Protein AF-A0A6L5XKX6-F1 (afdb_monomer)

Structure (mmCIF, N/CA/C/O backbone):
data_AF-A0A6L5XKX6-F1
#
_entry.id   AF-A0A6L5XKX6-F1
#
loop_
_atom_site.group_PDB
_atom_site.id
_atom_site.type_symbol
_atom_site.label_atom_id
_atom_site.label_alt_id
_atom_site.label_comp_id
_atom_site.label_asym_id
_atom_site.label_entity_id
_atom_site.label_seq_id
_atom_site.pdbx_PDB_ins_code
_atom_site.Cartn_x
_atom_site.Cartn_y
_atom_site.Cartn_z
_atom_site.occupancy
_atom_site.B_iso_or_equiv
_atom_site.auth_seq_id
_atom_site.auth_comp_id
_atom_site.auth_asym_id
_atom_site.auth_atom_id
_atom_site.pdbx_PDB_model_num
ATOM 1 N N . MET A 1 1 ? -8.562 -0.513 -12.769 1.00 71.38 1 MET A N 1
ATOM 2 C CA . MET A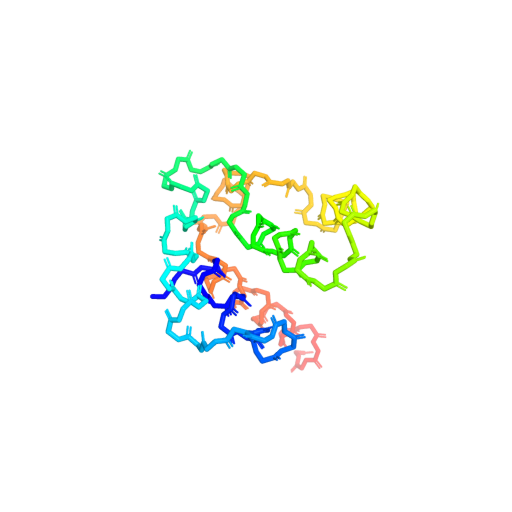 1 1 ? -8.354 -0.599 -11.309 1.00 71.38 1 MET A CA 1
ATOM 3 C C . MET A 1 1 ? -6.874 -0.806 -11.017 1.00 71.38 1 MET A C 1
ATOM 5 O O . MET A 1 1 ? -6.331 -1.839 -11.407 1.00 71.38 1 MET A O 1
ATOM 9 N N . SER A 1 2 ? -6.219 0.195 -10.423 1.00 88.00 2 SER A N 1
ATOM 10 C CA . SER A 1 2 ? -4.817 0.142 -9.972 1.00 88.00 2 SER A CA 1
ATOM 11 C C . SER A 1 2 ? -4.673 -0.568 -8.615 1.00 88.00 2 SER A C 1
ATOM 13 O O . SER A 1 2 ? -5.673 -0.915 -7.992 1.00 88.00 2 SER A O 1
ATOM 15 N N . CYS A 1 3 ? -3.439 -0.791 -8.147 1.00 88.12 3 CYS A N 1
ATOM 16 C CA . CYS A 1 3 ? -3.177 -1.333 -6.806 1.00 88.12 3 CYS A CA 1
ATOM 17 C C . CYS A 1 3 ? -3.689 -0.418 -5.687 1.00 88.12 3 CYS A C 1
ATOM 19 O O . CYS A 1 3 ? -4.322 -0.895 -4.753 1.00 88.12 3 CYS A O 1
ATOM 21 N N . ALA A 1 4 ? -3.484 0.890 -5.839 1.00 91.75 4 ALA A N 1
ATOM 22 C CA . ALA A 1 4 ? -4.025 1.907 -4.952 1.00 91.75 4 ALA A CA 1
ATOM 23 C C . ALA A 1 4 ? -5.558 1.851 -4.910 1.00 91.75 4 ALA A C 1
ATOM 25 O O . ALA A 1 4 ? -6.142 1.809 -3.835 1.00 91.75 4 ALA A O 1
ATOM 26 N N . GLN A 1 5 ? -6.209 1.787 -6.079 1.00 93.38 5 GLN A N 1
ATOM 27 C CA . GLN A 1 5 ? -7.668 1.698 -6.156 1.00 93.38 5 GLN A CA 1
ATOM 28 C C . GLN A 1 5 ? -8.199 0.413 -5.534 1.00 93.38 5 GLN A C 1
ATOM 30 O O . GLN A 1 5 ? -9.162 0.489 -4.791 1.00 93.38 5 GLN A O 1
ATOM 35 N N . ALA A 1 6 ? -7.564 -0.732 -5.802 1.00 91.44 6 ALA A N 1
ATOM 36 C CA . ALA A 1 6 ? -7.967 -2.002 -5.208 1.00 91.44 6 ALA A CA 1
ATOM 37 C C . ALA A 1 6 ? -7.904 -1.945 -3.675 1.00 91.44 6 ALA A C 1
ATOM 39 O O . ALA A 1 6 ? -8.866 -2.317 -3.019 1.00 91.44 6 ALA A O 1
ATOM 40 N N . LEU A 1 7 ? -6.807 -1.428 -3.110 1.00 90.69 7 LEU A N 1
ATOM 41 C CA . LEU A 1 7 ? -6.662 -1.301 -1.660 1.00 90.69 7 LEU A CA 1
ATOM 42 C C . LEU A 1 7 ? -7.678 -0.307 -1.074 1.00 90.69 7 LEU A C 1
ATOM 44 O O . LEU A 1 7 ? -8.311 -0.611 -0.071 1.00 90.69 7 LEU A O 1
ATOM 48 N N . ALA A 1 8 ? -7.890 0.838 -1.730 1.00 93.62 8 ALA A N 1
ATOM 49 C CA . ALA A 1 8 ? -8.867 1.834 -1.294 1.00 93.62 8 ALA A CA 1
ATOM 50 C C . ALA A 1 8 ? -10.292 1.271 -1.257 1.00 93.62 8 ALA A C 1
ATOM 52 O O . ALA A 1 8 ? -11.001 1.477 -0.280 1.00 93.62 8 ALA A O 1
ATOM 53 N N . THR A 1 9 ? -10.709 0.553 -2.305 1.00 94.56 9 THR A N 1
ATOM 54 C CA . THR A 1 9 ? -12.055 -0.030 -2.380 1.00 94.56 9 THR A CA 1
ATOM 55 C C . THR A 1 9 ? -12.254 -1.152 -1.371 1.00 94.56 9 THR A C 1
ATOM 57 O O . THR A 1 9 ? -13.327 -1.239 -0.791 1.00 94.56 9 THR A O 1
ATOM 60 N N . THR A 1 10 ? -11.225 -1.973 -1.121 1.00 93.38 10 THR A N 1
ATOM 61 C CA . THR A 1 10 ? -11.300 -3.092 -0.164 1.00 93.38 10 THR A CA 1
ATOM 62 C C . THR A 1 10 ? -11.576 -2.636 1.268 1.00 93.38 10 THR A C 1
ATOM 64 O O . THR A 1 10 ? -12.191 -3.380 2.019 1.00 93.38 10 THR A O 1
ATOM 67 N N . TYR A 1 11 ? -11.120 -1.442 1.649 1.00 92.44 11 TYR A N 1
ATOM 68 C CA . TYR A 1 11 ? -11.227 -0.928 3.019 1.00 92.44 11 TYR A CA 1
ATOM 69 C C . TYR A 1 11 ? -12.115 0.318 3.130 1.00 92.44 11 TYR A C 1
ATOM 71 O O . TYR A 1 11 ? -12.069 1.016 4.143 1.00 92.44 11 TYR A O 1
ATOM 79 N N . ALA A 1 12 ? -12.880 0.642 2.084 1.00 93.88 12 ALA A N 1
ATOM 80 C CA . ALA A 1 12 ? -13.668 1.870 2.015 1.00 93.88 12 ALA A CA 1
ATOM 81 C C . ALA A 1 12 ? -14.716 1.946 3.138 1.00 93.88 12 ALA A C 1
ATOM 83 O O . ALA A 1 12 ? -14.854 2.978 3.794 1.00 93.88 12 ALA A O 1
ATOM 84 N N . ASP A 1 13 ? -15.400 0.835 3.395 1.00 93.44 13 ASP A N 1
ATOM 85 C CA . ASP A 1 13 ? -16.416 0.677 4.434 1.00 93.44 13 ASP A CA 1
ATOM 86 C C . ASP A 1 13 ? -15.854 0.889 5.847 1.00 93.44 13 ASP A C 1
ATOM 88 O O . ASP A 1 13 ? -16.477 1.579 6.656 1.00 93.44 13 ASP A O 1
ATOM 92 N N . LEU A 1 14 ? -14.643 0.391 6.121 1.00 91.25 14 LEU A N 1
ATOM 93 C CA . LEU A 1 14 ? -13.991 0.521 7.430 1.00 91.25 14 LEU A CA 1
ATOM 94 C C . LEU A 1 14 ? -13.659 1.968 7.814 1.00 91.25 14 LEU A C 1
ATOM 96 O O . LEU A 1 14 ? -13.487 2.262 8.995 1.00 91.25 14 LEU A O 1
ATOM 100 N N . VAL A 1 15 ? -13.550 2.864 6.831 1.00 93.75 15 VAL A N 1
ATOM 101 C CA . VAL A 1 15 ? -13.214 4.282 7.040 1.00 93.75 15 VAL A CA 1
ATOM 102 C C . VAL A 1 15 ? -14.347 5.233 6.641 1.00 93.75 15 VAL A C 1
ATOM 104 O O . VAL A 1 15 ? -14.129 6.435 6.500 1.00 93.75 15 VAL A O 1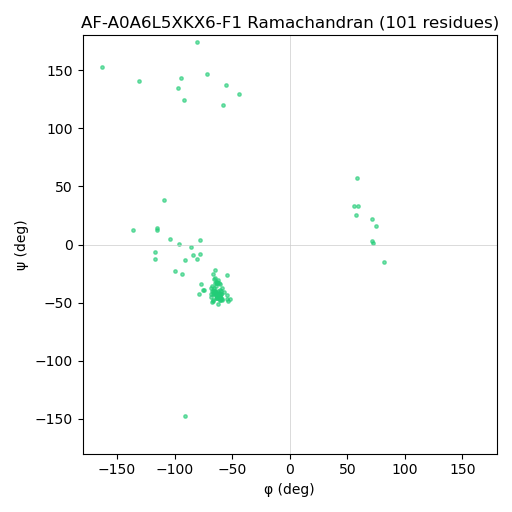
ATOM 107 N N . GLY A 1 16 ? -15.561 4.711 6.435 1.00 94.56 16 GLY A N 1
ATOM 108 C CA . GLY A 1 16 ? -16.742 5.521 6.122 1.00 94.56 16 GLY A CA 1
ATOM 109 C C . GLY A 1 16 ? -16.750 6.135 4.716 1.00 94.56 16 GLY A C 1
ATOM 110 O O . GLY A 1 16 ? -17.448 7.122 4.478 1.00 94.56 16 GLY A O 1
ATOM 111 N N . LEU A 1 17 ? -15.991 5.575 3.772 1.00 95.50 17 LEU A N 1
ATOM 112 C CA . LEU A 1 17 ? -16.008 5.977 2.367 1.00 95.50 17 LEU A CA 1
ATOM 113 C C . LEU A 1 17 ? -16.961 5.095 1.558 1.00 95.50 17 LEU A C 1
ATOM 115 O O . LEU A 1 17 ? -17.015 3.878 1.720 1.00 95.50 17 LEU A O 1
ATOM 119 N N . ARG A 1 18 ? -17.661 5.695 0.590 1.00 97.50 18 ARG A N 1
ATOM 120 C CA . ARG A 1 18 ? -18.301 4.914 -0.479 1.00 97.50 18 ARG A CA 1
ATOM 121 C C . ARG A 1 18 ? -17.228 4.366 -1.416 1.00 97.50 18 ARG A C 1
ATOM 123 O O . ARG A 1 18 ? -16.252 5.060 -1.703 1.00 97.50 18 ARG A O 1
ATOM 130 N N . GLU A 1 19 ? -17.455 3.182 -1.975 1.00 94.62 19 GLU A N 1
ATOM 131 C CA . GLU A 1 19 ? -16.510 2.527 -2.891 1.00 94.62 19 GLU A CA 1
ATOM 132 C C . GLU A 1 19 ? -16.069 3.447 -4.045 1.00 94.62 19 GLU A C 1
ATOM 134 O O . GLU A 1 19 ? -14.875 3.617 -4.287 1.00 94.62 19 GLU A O 1
ATOM 139 N N . GLU A 1 20 ? -17.013 4.125 -4.707 1.00 96.62 20 GLU A N 1
ATOM 140 C CA . GLU A 1 20 ? -16.697 5.048 -5.807 1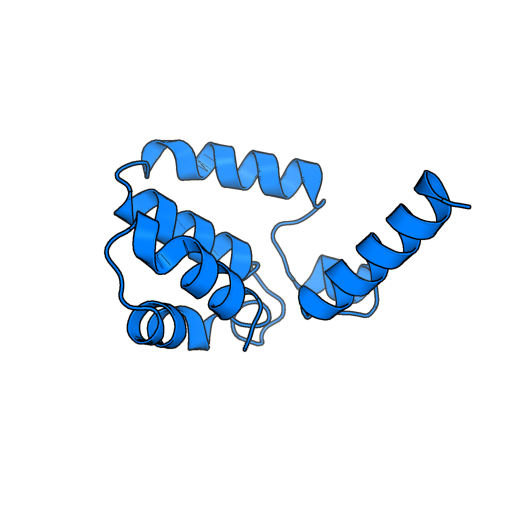.00 96.62 20 GLU A CA 1
ATOM 141 C C . GLU A 1 20 ? -15.869 6.261 -5.351 1.00 96.62 20 GLU A C 1
ATOM 143 O O . GLU A 1 20 ? -14.998 6.726 -6.087 1.00 96.62 20 GLU A O 1
ATOM 148 N N . GLN A 1 21 ? -16.058 6.741 -4.115 1.00 97.56 21 GLN A N 1
ATOM 149 C CA . GLN A 1 21 ? -15.211 7.801 -3.556 1.00 97.56 21 GLN A CA 1
ATOM 150 C C . GLN A 1 21 ? -13.790 7.294 -3.310 1.00 97.56 21 GLN A C 1
ATOM 152 O O . GLN A 1 21 ? -12.833 7.959 -3.703 1.00 97.56 21 GLN A O 1
ATOM 157 N N . ALA A 1 22 ? -13.645 6.107 -2.717 1.00 95.81 22 ALA A N 1
ATOM 158 C CA . ALA A 1 22 ? -12.344 5.494 -2.465 1.00 95.81 22 ALA A CA 1
ATOM 159 C C . ALA A 1 22 ? -11.579 5.235 -3.777 1.00 95.81 22 ALA A C 1
ATOM 161 O O . ALA A 1 22 ? -10.393 5.548 -3.909 1.00 95.81 22 ALA A O 1
ATOM 162 N N . LYS A 1 23 ? -12.283 4.741 -4.797 1.00 95.06 23 LYS A N 1
ATOM 163 C CA . LYS A 1 23 ? -11.744 4.484 -6.135 1.00 95.06 23 LYS A CA 1
ATOM 164 C C . LYS A 1 23 ? -11.327 5.757 -6.869 1.00 95.06 23 LYS A C 1
ATOM 166 O O . LYS A 1 23 ? -10.293 5.747 -7.546 1.00 95.06 23 LYS A O 1
ATOM 171 N N . ALA A 1 24 ? -12.108 6.833 -6.757 1.00 97.06 24 ALA A N 1
ATOM 172 C CA . ALA A 1 24 ? -11.768 8.134 -7.327 1.00 97.06 24 ALA A CA 1
ATOM 173 C C . ALA A 1 24 ? -10.539 8.735 -6.632 1.00 97.06 24 ALA A C 1
ATOM 175 O O . ALA A 1 24 ? -9.581 9.115 -7.310 1.00 97.06 24 ALA A O 1
ATOM 176 N N . LEU A 1 25 ? -10.522 8.723 -5.296 1.00 96.06 25 LEU A N 1
ATOM 177 C CA . LEU A 1 25 ? -9.419 9.220 -4.469 1.00 96.06 25 LEU A CA 1
ATOM 178 C C . LEU A 1 25 ? -8.094 8.521 -4.798 1.00 96.06 25 LEU A C 1
ATOM 180 O O . LEU A 1 25 ? -7.056 9.165 -4.917 1.00 96.06 25 LEU A O 1
ATOM 184 N N . ALA A 1 26 ? -8.129 7.210 -5.027 1.00 95.62 26 ALA A N 1
ATOM 185 C CA . ALA A 1 26 ? -6.932 6.420 -5.290 1.00 95.62 26 ALA A CA 1
ATOM 186 C C . ALA A 1 26 ? -6.481 6.384 -6.768 1.00 95.62 26 ALA A C 1
ATOM 188 O O . ALA A 1 26 ? -5.468 5.755 -7.098 1.00 95.62 26 ALA A O 1
ATOM 189 N N . SER A 1 27 ? -7.226 7.016 -7.681 1.00 94.94 27 SER A N 1
ATOM 190 C CA . SER A 1 27 ? -7.027 6.886 -9.134 1.00 94.94 27 SER A CA 1
ATOM 191 C C . SER A 1 27 ? -5.645 7.349 -9.617 1.00 94.94 27 SER A C 1
ATOM 193 O O . SER A 1 27 ? -5.073 6.726 -10.513 1.00 94.94 27 SER A O 1
ATOM 195 N N . GLY A 1 28 ? -5.072 8.368 -8.973 1.00 93.94 28 GLY A N 1
ATOM 196 C CA . GLY A 1 28 ? -3.778 8.955 -9.332 1.00 93.94 28 GLY A CA 1
ATOM 197 C C . GLY A 1 28 ? -2.546 8.196 -8.836 1.00 93.94 28 GLY A C 1
ATOM 198 O O . GLY A 1 28 ? -1.446 8.475 -9.297 1.00 93.94 28 GLY A O 1
ATOM 199 N N . PHE A 1 29 ? -2.686 7.223 -7.930 1.00 93.69 29 PHE A N 1
ATOM 200 C CA . PHE A 1 29 ? -1.529 6.615 -7.250 1.00 93.69 29 PHE A CA 1
ATOM 201 C C . PHE A 1 29 ? -1.036 5.310 -7.885 1.00 93.69 29 PHE A C 1
ATOM 203 O O . PHE A 1 29 ? -0.066 4.711 -7.421 1.00 93.69 29 PHE A O 1
ATOM 210 N N . GLY A 1 30 ? -1.660 4.851 -8.972 1.00 89.12 30 GLY A N 1
ATOM 211 C CA . GLY A 1 30 ? -1.203 3.654 -9.680 1.00 89.12 30 GLY A CA 1
ATOM 212 C C . GLY A 1 30 ? 0.266 3.757 -10.111 1.00 89.12 30 GLY A C 1
ATOM 213 O O . GLY A 1 30 ? 0.693 4.796 -10.604 1.00 89.12 30 GLY A O 1
ATOM 214 N N . LEU A 1 31 ? 1.036 2.674 -9.940 1.00 88.75 31 LEU A N 1
ATOM 215 C CA . LEU A 1 31 ? 2.454 2.601 -10.329 1.00 88.75 31 LEU A CA 1
ATOM 216 C C . LEU A 1 31 ? 3.333 3.713 -9.708 1.00 88.75 31 LEU A C 1
ATOM 218 O O . LEU A 1 31 ? 4.261 4.212 -10.343 1.00 88.75 31 LEU A O 1
ATOM 222 N N . GLY A 1 32 ? 3.005 4.149 -8.490 1.00 89.75 32 GLY A N 1
ATOM 223 C CA . GLY A 1 32 ? 3.662 5.298 -7.867 1.00 89.75 32 GLY A CA 1
ATOM 224 C C . GLY A 1 32 ? 3.502 6.547 -8.722 1.00 89.75 32 GLY A C 1
ATOM 225 O O . GLY A 1 32 ? 4.478 7.116 -9.211 1.00 89.75 32 GLY A O 1
ATOM 226 N N . MET A 1 33 ? 2.238 6.895 -8.984 1.00 93.19 33 MET A N 1
ATOM 227 C CA . MET A 1 33 ? 1.826 8.016 -9.838 1.00 93.19 33 MET A CA 1
ATOM 228 C C . MET A 1 33 ? 2.345 7.915 -11.283 1.00 93.19 33 MET A C 1
ATOM 230 O O . MET A 1 33 ? 2.668 8.911 -11.925 1.00 93.19 33 MET A O 1
ATOM 234 N N . GLY A 1 34 ? 2.475 6.689 -11.801 1.00 89.38 34 GLY A N 1
ATOM 235 C CA . GLY A 1 34 ? 3.014 6.405 -13.134 1.00 89.38 34 GLY A CA 1
ATOM 236 C C . GLY A 1 34 ? 4.524 6.625 -13.273 1.00 89.38 34 GLY A C 1
ATOM 237 O O . GLY A 1 34 ? 5.061 6.467 -14.367 1.00 89.38 34 GLY A O 1
ATOM 238 N N . ARG A 1 35 ? 5.223 6.977 -12.187 1.00 91.12 35 ARG A N 1
ATOM 239 C CA . ARG A 1 35 ? 6.660 7.299 -12.192 1.00 91.12 35 ARG A CA 1
ATOM 240 C C . ARG A 1 35 ? 7.538 6.190 -11.629 1.00 91.12 35 ARG A C 1
ATOM 242 O O . ARG A 1 35 ? 8.743 6.379 -11.525 1.00 91.12 35 ARG A O 1
ATOM 249 N N . LYS A 1 36 ? 6.949 5.038 -11.285 1.00 89.12 36 LYS A N 1
ATOM 250 C CA . LYS A 1 36 ? 7.630 3.923 -10.610 1.00 89.12 36 LYS A CA 1
ATOM 251 C C . LYS A 1 36 ? 8.272 4.339 -9.275 1.00 89.12 36 LYS A C 1
ATOM 253 O O . LYS A 1 36 ? 9.210 3.697 -8.822 1.00 89.12 36 LYS A O 1
ATOM 258 N N . GLN A 1 37 ? 7.758 5.389 -8.642 1.00 92.38 37 GLN A N 1
ATOM 259 C CA . GLN A 1 37 ? 8.218 5.833 -7.327 1.00 92.38 37 GLN A CA 1
ATOM 260 C C . GLN A 1 37 ? 7.394 5.170 -6.219 1.00 92.38 37 GLN A C 1
ATOM 262 O O . GLN A 1 37 ? 6.959 4.030 -6.386 1.00 92.38 37 GLN A O 1
ATOM 267 N N . THR A 1 38 ? 7.180 5.859 -5.101 1.00 94.69 38 THR A N 1
ATOM 268 C CA . THR A 1 38 ? 6.508 5.353 -3.904 1.00 94.69 38 THR A CA 1
ATOM 269 C C . THR A 1 38 ? 5.240 4.566 -4.225 1.00 94.69 38 THR A C 1
ATOM 271 O O . THR A 1 38 ? 4.373 5.020 -4.969 1.00 94.69 38 THR A O 1
ATOM 274 N N . CYS A 1 39 ? 5.138 3.369 -3.654 1.00 92.88 39 CYS A N 1
ATOM 275 C CA . CYS A 1 39 ? 4.069 2.418 -3.902 1.00 92.88 39 CYS A CA 1
ATOM 276 C C . CYS A 1 39 ? 2.693 3.018 -3.592 1.00 92.88 39 CYS A C 1
ATOM 278 O O . CYS A 1 39 ? 2.388 3.351 -2.451 1.00 92.88 39 CYS A O 1
ATOM 280 N N . GLY A 1 40 ? 1.816 3.071 -4.597 1.00 92.81 40 GLY A N 1
ATOM 281 C CA . GLY A 1 40 ? 0.474 3.629 -4.422 1.00 92.81 40 GLY A CA 1
ATOM 282 C C . GLY A 1 40 ? -0.422 2.853 -3.458 1.00 92.81 40 GLY A C 1
ATOM 283 O O . GLY A 1 40 ? -1.292 3.447 -2.830 1.00 92.81 40 GLY A O 1
ATOM 284 N N . ALA A 1 41 ? -0.219 1.538 -3.321 1.00 92.31 41 ALA A N 1
ATOM 285 C CA . ALA A 1 41 ? -0.939 0.747 -2.324 1.00 92.31 41 ALA A CA 1
ATOM 286 C C . ALA A 1 41 ? -0.521 1.150 -0.900 1.00 92.31 41 ALA A C 1
ATOM 288 O O . ALA A 1 41 ? -1.387 1.357 -0.056 1.00 92.31 41 ALA A O 1
ATOM 289 N N . LEU A 1 42 ? 0.783 1.353 -0.669 1.00 94.25 42 LEU A N 1
ATOM 290 C CA . LEU A 1 42 ? 1.299 1.875 0.597 1.00 94.25 42 LEU A CA 1
ATOM 291 C C . LEU A 1 42 ? 0.777 3.294 0.856 1.00 94.25 42 LEU A C 1
ATOM 293 O O . LEU A 1 42 ? 0.263 3.560 1.935 1.00 94.25 42 LEU A O 1
ATOM 297 N N . THR A 1 43 ? 0.820 4.184 -0.141 1.00 95.75 43 THR A N 1
ATOM 298 C CA . THR A 1 43 ? 0.287 5.551 -0.011 1.00 95.75 43 THR A CA 1
ATOM 299 C C . THR A 1 43 ? -1.171 5.553 0.450 1.00 95.75 43 THR A C 1
ATOM 301 O O . THR A 1 43 ? -1.515 6.260 1.394 1.00 95.75 43 THR A O 1
ATOM 304 N N . VAL A 1 44 ? -2.024 4.729 -0.165 1.00 95.25 44 VAL A N 1
ATOM 305 C CA . VAL A 1 44 ? -3.431 4.614 0.240 1.00 95.25 44 VAL A CA 1
ATOM 306 C C . VAL A 1 44 ? -3.572 3.984 1.626 1.00 95.25 44 VAL A C 1
ATOM 308 O O . VAL A 1 44 ? -4.386 4.460 2.410 1.00 95.25 44 VAL A O 1
ATOM 311 N N . ALA A 1 45 ? -2.779 2.970 1.977 1.00 95.00 45 ALA A N 1
ATOM 312 C CA . ALA A 1 45 ? -2.829 2.363 3.309 1.00 95.00 45 ALA A CA 1
ATOM 313 C C . ALA A 1 45 ? -2.534 3.385 4.426 1.00 95.00 45 ALA A C 1
ATOM 315 O O . ALA A 1 45 ? -3.198 3.378 5.464 1.00 95.00 45 ALA A O 1
ATOM 316 N N . LEU A 1 46 ? -1.606 4.317 4.185 1.00 96.56 46 LEU A N 1
ATOM 317 C CA . LEU A 1 46 ? -1.313 5.422 5.103 1.00 96.56 46 LEU A CA 1
ATOM 318 C C . LEU A 1 46 ? -2.477 6.420 5.178 1.00 96.56 46 LEU A C 1
ATOM 320 O O . LEU A 1 46 ? -2.864 6.831 6.270 1.00 96.56 46 LEU A O 1
ATOM 324 N N . MET A 1 47 ? -3.089 6.768 4.040 1.00 96.38 47 MET A N 1
ATOM 325 C CA . MET A 1 47 ? -4.275 7.638 4.011 1.00 96.38 47 MET A CA 1
ATOM 326 C C . MET A 1 47 ? -5.442 7.041 4.807 1.00 96.38 47 MET A C 1
ATOM 328 O O . MET A 1 47 ? -6.062 7.736 5.610 1.00 96.38 47 MET A O 1
ATOM 332 N N . LEU A 1 48 ? -5.721 5.750 4.613 1.00 94.62 48 LEU A N 1
ATOM 333 C CA . LEU A 1 48 ? -6.781 5.038 5.327 1.00 94.62 48 LEU A CA 1
ATOM 334 C C . LEU A 1 48 ? -6.477 4.920 6.824 1.00 94.62 48 LEU A C 1
ATOM 336 O O . LEU A 1 48 ? -7.375 5.106 7.639 1.00 94.62 48 LEU A O 1
ATOM 340 N N . SER A 1 49 ? -5.216 4.679 7.195 1.00 94.06 49 SER A N 1
ATOM 341 C CA . SER A 1 49 ? -4.782 4.691 8.601 1.00 94.06 49 SER A CA 1
ATOM 342 C C . SER A 1 49 ? -5.040 6.050 9.252 1.00 94.06 49 SER A C 1
ATOM 344 O O . SER A 1 49 ? -5.569 6.108 10.360 1.00 94.06 49 SER A O 1
ATOM 346 N N . GLY A 1 50 ? -4.758 7.145 8.540 1.00 95.00 50 GLY A N 1
ATOM 347 C CA . GLY A 1 50 ? -5.090 8.498 8.984 1.00 95.00 50 GLY A CA 1
ATOM 348 C C . GLY A 1 50 ? -6.595 8.708 9.186 1.00 95.00 50 GLY A C 1
ATOM 349 O O . GLY A 1 50 ? -7.002 9.189 10.242 1.00 95.00 50 GLY A O 1
ATOM 350 N N . LEU A 1 51 ? -7.426 8.291 8.222 1.00 94.56 51 LEU A N 1
ATOM 351 C CA . LEU A 1 51 ? -8.892 8.361 8.342 1.00 94.56 51 LEU A CA 1
ATOM 352 C C . LEU A 1 51 ? -9.434 7.523 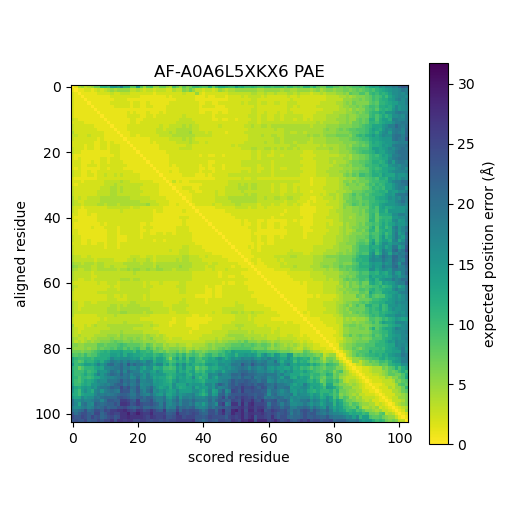9.508 1.00 94.56 51 LEU A C 1
ATOM 354 O O . LEU A 1 51 ? -10.403 7.920 10.147 1.00 94.56 51 LEU A O 1
ATOM 358 N N . ALA A 1 52 ? -8.787 6.402 9.822 1.00 93.94 52 ALA A N 1
ATOM 359 C CA . ALA A 1 52 ? -9.121 5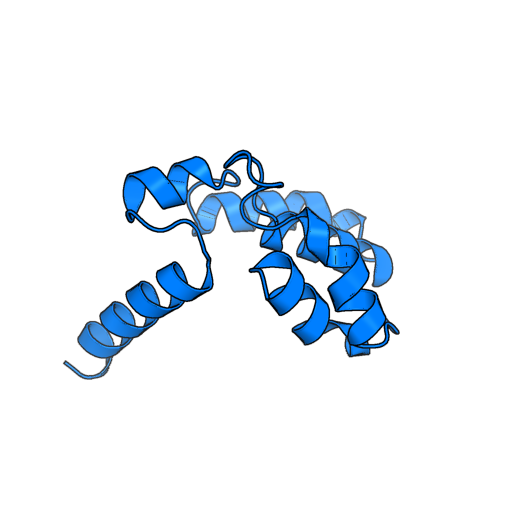.556 10.964 1.00 93.94 52 ALA A CA 1
ATOM 360 C C . ALA A 1 52 ? -8.614 6.104 12.316 1.00 93.94 52 ALA A C 1
ATOM 362 O O . ALA A 1 52 ? -8.740 5.420 13.332 1.00 93.94 52 ALA A O 1
ATOM 363 N N . GLY A 1 53 ? -8.001 7.294 12.345 1.00 94.25 53 GLY A N 1
ATOM 364 C CA . GLY A 1 53 ? -7.436 7.891 13.559 1.00 94.25 53 GLY A CA 1
ATOM 365 C C . GLY A 1 53 ? -6.121 7.256 14.026 1.00 94.25 53 GLY A C 1
ATOM 366 O O . GLY A 1 53 ? -5.718 7.476 15.161 1.00 94.25 53 GLY A O 1
ATOM 367 N N . LYS A 1 54 ? -5.445 6.483 13.167 1.00 94.31 54 LYS A N 1
ATOM 368 C CA . LYS A 1 54 ? -4.189 5.759 13.446 1.00 94.31 54 LYS A CA 1
ATOM 369 C C . LYS A 1 54 ? -2.988 6.371 12.718 1.00 94.31 54 LYS A C 1
ATOM 371 O O . LYS A 1 54 ? -2.149 5.662 12.164 1.00 94.31 54 LYS A O 1
ATOM 376 N N . GLY A 1 55 ? -2.943 7.700 12.633 1.00 92.38 55 GLY A N 1
ATOM 377 C CA . GLY A 1 55 ? -1.874 8.416 11.926 1.00 92.38 55 GLY A CA 1
ATOM 378 C C . GLY A 1 55 ? -0.495 8.272 12.584 1.00 92.38 55 GLY A C 1
ATOM 379 O O . GLY A 1 55 ? 0.524 8.343 11.904 1.00 92.38 55 GLY A O 1
ATOM 380 N N . ASP A 1 56 ? -0.463 8.020 13.889 1.00 95.25 56 ASP A N 1
ATOM 381 C CA . ASP A 1 56 ? 0.735 7.727 14.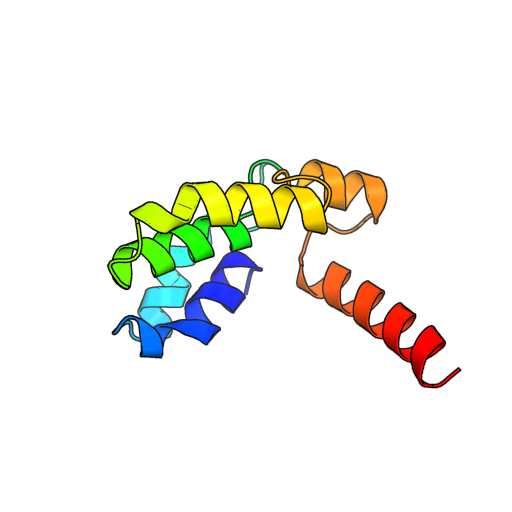678 1.00 95.25 56 ASP A CA 1
ATOM 382 C C . ASP A 1 56 ? 1.415 6.408 14.267 1.00 95.25 56 ASP A C 1
ATOM 384 O O . ASP A 1 56 ? 2.641 6.317 14.256 1.00 95.25 56 ASP A O 1
ATOM 388 N N . ALA A 1 57 ? 0.637 5.412 13.839 1.00 90.50 57 ALA A N 1
ATOM 389 C CA . ALA A 1 57 ? 1.141 4.119 13.379 1.00 90.50 57 ALA A CA 1
ATOM 390 C C . ALA A 1 57 ? 1.718 4.140 11.947 1.00 90.50 57 ALA A C 1
ATOM 392 O O . ALA A 1 57 ? 2.310 3.151 11.510 1.00 90.50 57 ALA A O 1
ATOM 393 N N . CYS A 1 58 ? 1.573 5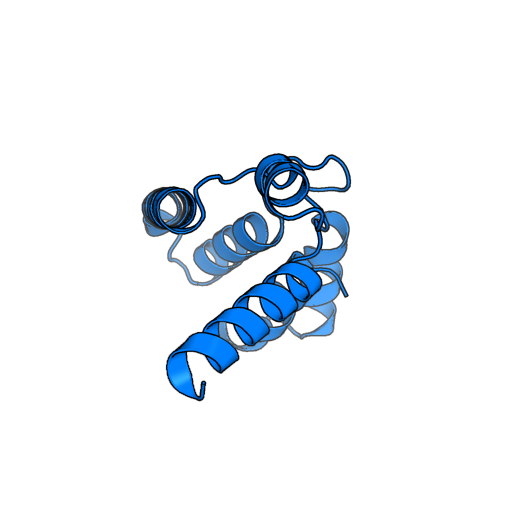.243 11.200 1.00 93.12 58 CYS A N 1
ATOM 394 C CA . CYS A 1 58 ? 1.997 5.330 9.798 1.00 93.12 58 CYS A CA 1
ATOM 395 C C . CYS A 1 58 ? 3.501 5.091 9.602 1.00 93.12 58 CYS A C 1
ATOM 397 O O . CYS A 1 58 ? 3.884 4.434 8.637 1.00 93.12 58 CYS A O 1
ATOM 399 N N . ALA A 1 59 ? 4.349 5.591 10.507 1.00 94.94 59 ALA A N 1
ATOM 400 C CA . ALA A 1 59 ? 5.795 5.373 10.431 1.00 94.94 59 ALA A CA 1
ATOM 401 C C . ALA A 1 59 ? 6.134 3.880 10.545 1.00 94.94 59 ALA A C 1
ATOM 403 O O . ALA A 1 59 ? 6.754 3.311 9.651 1.00 94.94 59 ALA A O 1
ATOM 404 N N . SER A 1 60 ? 5.606 3.216 11.575 1.00 93.88 60 SER A N 1
ATOM 405 C CA . SER A 1 60 ? 5.813 1.782 11.782 1.00 93.88 60 SER A CA 1
ATOM 406 C C . SER A 1 60 ? 5.227 0.928 10.655 1.00 93.88 60 SER A C 1
ATOM 408 O O . SER A 1 60 ? 5.796 -0.107 10.317 1.00 93.88 60 SER A O 1
ATOM 410 N N . LEU A 1 61 ? 4.113 1.351 10.046 1.00 90.88 61 LEU A N 1
ATOM 411 C CA . LEU A 1 61 ? 3.548 0.677 8.875 1.00 90.88 61 LEU A CA 1
ATOM 412 C C . LEU A 1 61 ? 4.484 0.767 7.662 1.00 90.88 61 LEU A C 1
ATOM 414 O O . LEU A 1 61 ? 4.642 -0.224 6.951 1.00 90.88 61 LEU A O 1
ATOM 418 N N . MET A 1 62 ? 5.106 1.927 7.425 1.00 93.81 62 MET A N 1
ATOM 419 C CA . MET A 1 62 ? 6.099 2.085 6.357 1.00 93.81 62 MET A CA 1
ATOM 420 C C . MET A 1 62 ? 7.324 1.204 6.604 1.00 93.81 62 MET A C 1
ATOM 422 O O . MET A 1 62 ? 7.723 0.481 5.694 1.00 93.81 62 MET A O 1
ATOM 426 N N . ASP A 1 63 ? 7.855 1.197 7.829 1.00 94.56 63 ASP A N 1
ATOM 427 C CA . ASP A 1 63 ? 9.014 0.375 8.198 1.00 94.56 63 ASP A CA 1
ATOM 428 C C . ASP A 1 63 ? 8.725 -1.123 8.021 1.00 94.56 63 ASP A C 1
ATOM 430 O O . ASP A 1 63 ? 9.529 -1.867 7.456 1.00 94.56 63 ASP A O 1
ATOM 434 N N . ALA A 1 64 ? 7.552 -1.578 8.477 1.00 89.06 64 ALA A N 1
ATOM 435 C CA . ALA A 1 64 ? 7.125 -2.964 8.323 1.00 89.06 64 ALA A CA 1
ATOM 436 C C . ALA A 1 64 ? 6.963 -3.342 6.844 1.00 89.06 64 ALA A C 1
ATOM 438 O O . ALA A 1 64 ? 7.457 -4.388 6.421 1.00 89.06 64 ALA A O 1
ATOM 439 N N . PHE A 1 65 ? 6.331 -2.470 6.051 1.00 88.31 65 PHE A N 1
ATOM 440 C CA . PHE A 1 65 ? 6.170 -2.679 4.616 1.00 88.31 65 PHE A CA 1
ATOM 441 C C . PHE A 1 65 ? 7.523 -2.777 3.910 1.00 88.31 65 PHE A C 1
ATOM 443 O O . PHE A 1 65 ? 7.733 -3.689 3.116 1.00 88.31 65 PHE A O 1
ATOM 450 N N . GLU A 1 66 ? 8.447 -1.857 4.185 1.00 92.12 66 GLU A N 1
ATOM 451 C CA . GLU A 1 66 ? 9.769 -1.857 3.561 1.00 92.12 66 GLU A CA 1
ATOM 452 C C . GLU A 1 66 ? 10.576 -3.096 3.946 1.00 92.12 66 GLU A C 1
ATOM 454 O O . GLU A 1 66 ? 11.194 -3.715 3.083 1.00 92.12 66 GLU A O 1
ATOM 459 N N . LYS A 1 67 ? 10.511 -3.514 5.213 1.00 88.81 67 LYS A N 1
ATOM 460 C CA . LYS A 1 67 ? 11.167 -4.735 5.683 1.00 88.81 67 LYS A CA 1
ATOM 461 C C . LYS A 1 67 ? 10.639 -5.991 4.987 1.00 88.81 67 LYS A C 1
ATOM 463 O O . LYS A 1 67 ? 11.428 -6.870 4.653 1.00 88.81 67 LYS A O 1
ATOM 468 N N . GLU A 1 68 ? 9.326 -6.101 4.806 1.00 84.81 68 GLU A N 1
ATOM 469 C CA . GLU A 1 68 ? 8.696 -7.290 4.222 1.00 84.81 68 GLU A CA 1
ATOM 470 C C . GLU A 1 68 ? 8.821 -7.320 2.695 1.00 84.81 68 GLU A C 1
ATOM 472 O O . GLU A 1 68 ? 9.136 -8.353 2.105 1.00 84.81 68 GLU A O 1
ATOM 477 N N . MET A 1 69 ? 8.609 -6.174 2.051 1.00 83.50 69 MET A N 1
ATOM 478 C CA . MET A 1 69 ? 8.580 -6.063 0.595 1.00 83.50 69 MET A CA 1
ATOM 479 C C . MET A 1 69 ? 9.950 -5.746 -0.013 1.00 83.50 69 MET A C 1
ATOM 481 O O . MET A 1 69 ? 10.109 -5.832 -1.229 1.00 83.50 69 MET A O 1
ATOM 485 N N . GLY A 1 70 ? 10.928 -5.351 0.802 1.00 89.69 70 GLY A N 1
ATOM 486 C CA . GLY A 1 70 ? 12.285 -4.975 0.397 1.00 89.69 70 GLY A CA 1
ATOM 487 C C . GLY A 1 70 ? 12.434 -3.536 -0.109 1.00 89.69 70 GLY A C 1
ATOM 488 O O . GLY A 1 70 ? 13.555 -3.045 -0.216 1.00 89.69 70 GLY A O 1
ATOM 489 N N . SER A 1 71 ? 11.337 -2.846 -0.435 1.00 92.31 71 SER A N 1
ATOM 490 C CA . SER A 1 71 ? 11.352 -1.435 -0.830 1.00 92.31 71 SER A CA 1
ATOM 491 C C . SER A 1 71 ? 9.964 -0.809 -0.752 1.00 92.31 71 SER A C 1
ATOM 493 O O . SER A 1 71 ? 8.950 -1.467 -0.982 1.00 92.31 71 SER A O 1
ATOM 495 N N . THR A 1 72 ? 9.910 0.504 -0.536 1.00 93.38 72 THR A N 1
ATOM 496 C CA . THR A 1 72 ? 8.693 1.309 -0.733 1.00 93.38 72 THR A CA 1
ATOM 497 C C . THR A 1 72 ? 8.489 1.761 -2.182 1.00 93.38 72 THR A C 1
ATOM 499 O O . THR A 1 72 ? 7.432 2.301 -2.510 1.00 93.38 72 THR A O 1
ATOM 502 N N . GLN A 1 73 ? 9.468 1.560 -3.070 1.00 93.31 73 GLN A N 1
ATOM 503 C CA . GLN A 1 73 ? 9.459 2.090 -4.434 1.00 93.31 73 GLN A CA 1
ATOM 504 C C . GLN A 1 73 ? 8.955 1.060 -5.447 1.00 93.31 73 GLN A C 1
ATOM 506 O O . GLN A 1 73 ? 9.394 -0.086 -5.477 1.00 93.31 73 GLN A O 1
ATOM 511 N N . CYS A 1 74 ? 8.076 1.481 -6.357 1.00 90.31 74 CYS A N 1
ATOM 512 C CA . CYS A 1 74 ? 7.574 0.613 -7.416 1.00 90.31 74 CYS A CA 1
ATOM 513 C C . CYS A 1 74 ? 8.671 0.133 -8.373 1.00 90.31 74 CYS A C 1
ATOM 515 O O . CYS A 1 74 ? 8.555 -0.981 -8.878 1.00 90.31 74 CYS A O 1
ATOM 517 N N . ALA A 1 75 ? 9.706 0.943 -8.621 1.00 90.38 75 ALA A N 1
ATOM 518 C CA . ALA A 1 75 ? 10.840 0.593 -9.475 1.00 90.38 75 ALA A CA 1
ATOM 519 C C . ALA A 1 75 ? 11.497 -0.716 -9.031 1.00 90.38 75 ALA A C 1
ATOM 521 O O . ALA A 1 75 ? 11.685 -1.592 -9.865 1.00 90.38 75 ALA A O 1
ATOM 522 N N . PHE A 1 76 ? 11.696 -0.903 -7.722 1.00 89.62 76 PHE A N 1
ATOM 523 C CA . PHE A 1 76 ? 12.231 -2.145 -7.167 1.00 89.62 76 PHE A CA 1
ATOM 524 C C . PHE A 1 76 ? 11.428 -3.367 -7.626 1.00 89.62 76 PHE A C 1
ATOM 526 O O . PHE A 1 76 ? 11.998 -4.320 -8.144 1.00 89.62 76 PHE A O 1
ATOM 533 N N . PHE A 1 77 ? 10.096 -3.329 -7.521 1.00 83.56 77 PHE A N 1
ATOM 534 C CA . PHE A 1 77 ? 9.268 -4.461 -7.945 1.00 83.56 77 PHE A CA 1
ATOM 535 C C . PHE A 1 77 ? 9.298 -4.679 -9.462 1.00 83.56 77 PHE A C 1
ATOM 537 O O . PHE A 1 77 ? 9.279 -5.820 -9.920 1.00 83.56 77 PHE A O 1
ATOM 544 N N . VAL A 1 78 ? 9.365 -3.595 -10.243 1.00 83.06 78 VAL A N 1
ATOM 545 C CA . VAL A 1 78 ? 9.494 -3.695 -11.704 1.00 83.06 78 VAL A CA 1
ATOM 546 C C . VAL A 1 78 ? 10.805 -4.370 -12.077 1.00 83.06 78 VAL A C 1
ATOM 548 O O . VAL A 1 78 ? 10.801 -5.253 -12.927 1.00 83.06 78 VAL A O 1
ATOM 551 N N . ASP A 1 79 ? 11.900 -3.969 -11.443 1.00 85.94 79 ASP A N 1
ATOM 552 C CA . ASP A 1 79 ? 13.238 -4.439 -11.782 1.00 85.94 79 ASP A CA 1
ATOM 553 C C . ASP A 1 79 ? 13.461 -5.875 -11.292 1.00 85.94 79 ASP A C 1
ATOM 555 O O . ASP A 1 79 ? 14.035 -6.690 -12.009 1.00 85.94 79 ASP A O 1
ATOM 559 N N . GLN A 1 80 ? 12.951 -6.215 -10.103 1.00 80.12 80 GLN A N 1
ATOM 560 C CA . GLN A 1 80 ? 13.089 -7.552 -9.520 1.00 80.12 80 GLN A CA 1
ATOM 561 C C . GLN A 1 80 ? 12.170 -8.590 -10.168 1.00 80.12 80 GLN A C 1
ATOM 563 O O . GLN A 1 80 ? 12.567 -9.738 -10.354 1.00 80.12 80 GLN A O 1
ATOM 568 N N . PHE A 1 81 ? 10.933 -8.213 -10.504 1.00 77.88 81 PHE A N 1
ATOM 569 C CA . PHE A 1 81 ? 9.907 -9.178 -10.914 1.00 77.88 81 PHE A CA 1
ATOM 570 C C . PHE A 1 81 ? 9.420 -8.984 -12.350 1.00 77.88 81 PHE A C 1
ATOM 572 O O . PHE A 1 81 ? 8.622 -9.784 -12.830 1.00 77.88 81 PHE A O 1
ATOM 579 N N . GLY A 1 82 ? 9.846 -7.926 -13.045 1.00 70.62 82 GLY A N 1
ATOM 580 C CA . GLY A 1 82 ? 9.364 -7.582 -14.387 1.00 70.62 82 GLY A CA 1
ATOM 581 C C . GLY A 1 82 ? 7.937 -7.023 -14.413 1.00 70.62 82 GLY A C 1
ATOM 582 O O . GLY A 1 82 ? 7.417 -6.699 -15.482 1.00 70.62 82 G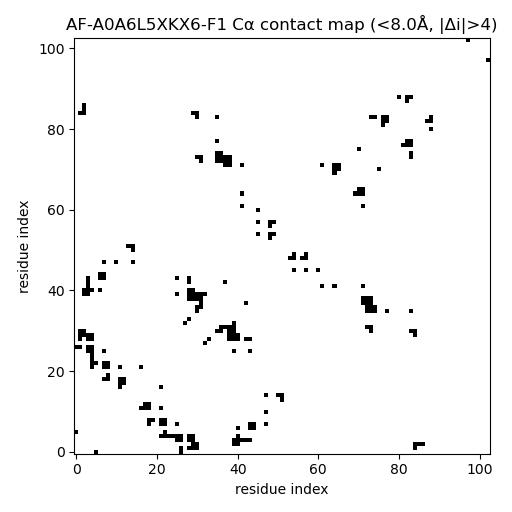LY A O 1
ATOM 583 N N . TYR A 1 83 ? 7.289 -6.880 -13.251 1.00 69.75 83 TYR A N 1
ATOM 584 C CA . TYR A 1 83 ? 5.902 -6.444 -13.138 1.00 69.75 83 TYR A CA 1
ATOM 585 C C . TYR A 1 83 ? 5.743 -5.322 -12.126 1.00 69.75 83 TYR A C 1
ATOM 587 O O . TYR A 1 83 ? 6.316 -5.321 -11.044 1.00 69.75 83 TYR A O 1
ATOM 595 N N . SER A 1 84 ? 4.888 -4.371 -12.478 1.00 64.06 84 SER A N 1
ATOM 596 C CA . SER A 1 84 ? 4.713 -3.140 -11.715 1.00 64.06 84 SER A CA 1
ATOM 597 C C . SER A 1 84 ? 3.312 -2.965 -11.131 1.00 64.06 84 SER A C 1
ATOM 599 O O . SER A 1 84 ? 3.067 -2.113 -10.276 1.00 64.06 84 SER A O 1
ATOM 601 N N . ARG A 1 85 ? 2.363 -3.790 -11.583 1.00 62.75 85 ARG A N 1
ATOM 602 C CA . ARG A 1 85 ? 1.010 -3.841 -11.036 1.00 62.75 85 ARG A CA 1
ATOM 603 C C . ARG A 1 85 ? 0.996 -4.895 -9.943 1.00 62.75 85 ARG A C 1
ATOM 605 O O . ARG A 1 85 ? 1.266 -6.057 -10.223 1.00 62.75 85 ARG A O 1
ATOM 612 N N . CYS A 1 86 ? 0.585 -4.529 -8.730 1.00 62.75 86 CYS A N 1
ATOM 613 C CA . CYS A 1 86 ? 0.456 -5.492 -7.631 1.00 62.75 86 CYS A CA 1
ATOM 614 C C . CYS A 1 86 ? -0.434 -6.694 -7.995 1.00 62.75 86 CYS A C 1
ATOM 616 O O . CYS A 1 86 ? -0.207 -7.770 -7.477 1.00 62.75 86 CYS A O 1
ATOM 618 N N . ARG A 1 87 ? -1.387 -6.572 -8.936 1.00 59.12 87 ARG A N 1
ATOM 619 C CA . ARG A 1 87 ? -2.140 -7.722 -9.483 1.00 59.12 87 ARG A CA 1
ATOM 620 C C . ARG A 1 87 ? -1.236 -8.763 -10.157 1.00 59.12 87 ARG A C 1
ATOM 622 O O . ARG A 1 87 ? -1.483 -9.955 -10.028 1.00 59.12 87 ARG A O 1
ATOM 629 N N . ASP A 1 88 ? -0.225 -8.313 -10.886 1.00 62.09 88 ASP A N 1
ATOM 630 C CA . ASP A 1 88 ? 0.726 -9.175 -11.587 1.00 62.09 88 ASP A CA 1
ATOM 631 C C . ASP A 1 88 ? 1.750 -9.760 -10.589 1.00 62.09 88 ASP A C 1
ATOM 633 O O . ASP A 1 88 ? 2.080 -10.940 -10.675 1.00 62.09 88 ASP A O 1
ATOM 637 N N . LEU A 1 89 ? 2.123 -8.991 -9.554 1.00 61.91 89 LEU A N 1
ATOM 638 C CA . LEU A 1 89 ? 2.911 -9.480 -8.413 1.00 61.91 89 LEU A CA 1
ATOM 639 C C . LEU A 1 89 ? 2.156 -10.544 -7.594 1.00 61.91 89 LEU A C 1
ATOM 641 O O . LEU A 1 89 ? 2.698 -11.601 -7.301 1.00 61.91 89 LEU A O 1
ATOM 645 N N . LEU A 1 90 ? 0.878 -10.307 -7.281 1.00 59.72 90 LEU A N 1
ATOM 646 C CA . LEU A 1 90 ? 0.002 -11.248 -6.574 1.00 59.72 90 LEU A CA 1
ATOM 647 C C . LEU A 1 90 ? -0.220 -12.527 -7.381 1.00 59.72 90 LEU A C 1
ATOM 649 O O . LEU A 1 90 ? -0.324 -13.595 -6.795 1.00 59.72 90 LEU A O 1
ATOM 653 N N . ARG A 1 91 ? -0.259 -12.451 -8.718 1.00 59.00 91 ARG A N 1
ATOM 654 C CA . ARG A 1 91 ? -0.293 -13.645 -9.578 1.00 59.00 91 ARG A CA 1
ATOM 655 C C . ARG A 1 91 ? 0.991 -14.460 -9.469 1.00 59.00 91 ARG A C 1
ATOM 657 O O . ARG A 1 91 ? 0.907 -15.681 -9.447 1.00 59.00 91 ARG A O 1
ATOM 664 N N . PHE A 1 92 ? 2.152 -13.813 -9.398 1.00 60.50 92 PHE A N 1
ATOM 665 C CA . PHE A 1 92 ? 3.425 -14.499 -9.176 1.00 60.50 92 PHE A CA 1
ATOM 666 C C . PHE A 1 92 ? 3.505 -15.113 -7.771 1.00 60.50 92 PHE A C 1
ATOM 668 O O . PHE A 1 92 ? 3.760 -16.307 -7.650 1.00 60.50 92 PHE A O 1
ATOM 675 N N . VAL A 1 93 ? 3.192 -14.340 -6.723 1.00 58.12 93 VAL A N 1
ATOM 676 C CA . VAL A 1 93 ? 3.162 -14.824 -5.331 1.00 58.12 93 VAL A CA 1
ATOM 677 C C . VAL A 1 93 ? 2.149 -15.956 -5.168 1.00 58.12 93 VAL A C 1
ATOM 679 O O . VAL A 1 93 ? 2.466 -16.972 -4.569 1.00 58.12 93 VAL A O 1
ATOM 682 N N . SER A 1 94 ? 0.959 -15.846 -5.761 1.00 57.12 94 SER A N 1
ATOM 683 C CA . SER A 1 94 ? -0.046 -16.914 -5.746 1.00 57.12 94 SER A CA 1
ATOM 684 C C . SER A 1 94 ? 0.427 -18.177 -6.472 1.00 57.12 94 SER A C 1
ATOM 686 O O . SER A 1 94 ? 0.122 -19.269 -6.004 1.00 57.12 94 SER A O 1
ATOM 688 N N . ARG A 1 95 ? 1.196 -18.063 -7.567 1.00 59.34 95 ARG A N 1
ATOM 689 C CA . ARG A 1 95 ? 1.819 -19.228 -8.223 1.00 59.34 95 ARG A CA 1
ATOM 690 C C . ARG A 1 95 ? 2.883 -19.867 -7.337 1.00 59.34 95 ARG A C 1
ATOM 692 O O . ARG A 1 95 ? 2.814 -21.067 -7.121 1.00 59.34 95 ARG A O 1
ATOM 699 N N . GLN A 1 96 ? 3.794 -19.079 -6.766 1.00 59.59 9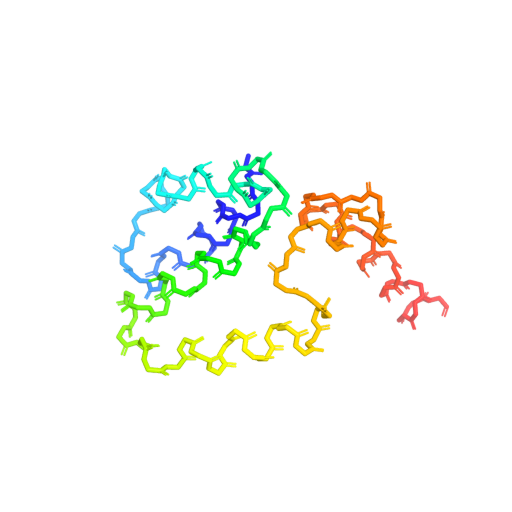6 GLN A N 1
ATOM 700 C CA . GLN A 1 96 ? 4.838 -19.610 -5.883 1.00 59.59 96 GLN A CA 1
ATOM 701 C C . GLN A 1 96 ? 4.284 -20.204 -4.584 1.00 59.59 96 GLN A C 1
ATOM 703 O O . GLN A 1 96 ? 4.793 -21.214 -4.108 1.00 59.59 96 GLN A O 1
ATOM 708 N N . LEU A 1 97 ? 3.245 -19.602 -4.001 1.00 48.41 97 LEU A N 1
ATOM 709 C CA . LEU A 1 97 ? 2.559 -20.163 -2.838 1.00 48.41 97 LEU A CA 1
ATOM 710 C C . LEU A 1 97 ? 1.843 -21.464 -3.202 1.00 48.41 97 LEU A C 1
ATOM 712 O O . LEU A 1 97 ? 1.930 -22.414 -2.435 1.00 48.41 97 LEU A O 1
ATOM 716 N N . ASN A 1 98 ? 1.206 -21.548 -4.374 1.00 46.78 98 ASN A N 1
ATOM 717 C CA . ASN A 1 98 ? 0.594 -22.796 -4.828 1.00 46.78 98 ASN A CA 1
ATOM 718 C C . ASN A 1 98 ? 1.633 -23.897 -5.086 1.00 46.78 98 ASN A C 1
ATOM 720 O O . ASN A 1 98 ? 1.412 -25.028 -4.674 1.00 46.78 98 ASN A O 1
ATOM 724 N N . GLU A 1 99 ? 2.776 -23.574 -5.693 1.00 50.81 99 GLU A N 1
ATOM 725 C CA . GLU A 1 99 ? 3.880 -24.522 -5.914 1.00 50.81 99 GLU A CA 1
ATOM 726 C C . GLU A 1 99 ? 4.532 -24.999 -4.609 1.00 50.81 99 GLU A C 1
ATOM 728 O O . GLU A 1 99 ? 5.042 -26.109 -4.553 1.00 50.81 99 GLU A O 1
ATOM 733 N N . ARG A 1 100 ? 4.533 -24.178 -3.551 1.00 45.62 100 ARG A N 1
ATOM 734 C CA . ARG A 1 100 ? 5.145 -24.527 -2.255 1.00 45.62 100 ARG A CA 1
ATOM 735 C C . ARG A 1 100 ? 4.178 -25.149 -1.248 1.00 45.62 100 ARG A C 1
ATOM 737 O O . ARG A 1 100 ? 4.633 -25.831 -0.338 1.00 45.62 100 ARG A O 1
ATOM 744 N N . ALA A 1 101 ? 2.878 -24.876 -1.359 1.00 38.38 101 ALA A N 1
ATOM 745 C CA . ALA A 1 101 ? 1.855 -25.386 -0.443 1.00 38.38 101 ALA A CA 1
ATOM 746 C C . ALA A 1 101 ? 1.100 -26.607 -0.995 1.00 38.38 101 ALA A C 1
ATOM 748 O O . ALA A 1 101 ? 0.537 -27.369 -0.213 1.00 38.38 101 ALA A O 1
ATOM 749 N N . PHE A 1 102 ? 1.078 -26.790 -2.318 1.00 41.09 102 PHE A N 1
ATOM 750 C CA . PHE A 1 102 ? 0.343 -27.865 -2.995 1.00 41.09 102 PHE A CA 1
ATOM 751 C C . PHE A 1 102 ? 1.157 -28.551 -4.109 1.00 41.09 102 PHE A C 1
ATOM 753 O O . PHE A 1 102 ? 0.573 -29.269 -4.922 1.00 41.09 102 PHE A O 1
ATOM 760 N N . GLY A 1 103 ? 2.469 -28.297 -4.172 1.00 41.12 103 GLY A N 1
ATOM 761 C CA . GLY A 1 103 ? 3.415 -28.966 -5.071 1.00 41.12 103 GLY A CA 1
ATOM 762 C C . GLY A 1 103 ? 4.173 -30.092 -4.389 1.00 41.12 103 GLY A C 1
ATOM 763 O O . GLY A 1 103 ? 4.399 -29.993 -3.161 1.00 41.12 103 GLY A O 1
#

Organism: NCBI:txid2605782

Solvent-accessible surface area (backbone atoms only — not comparable to full-atom values): 5375 Å² total; per-residue (Å²): 134,41,44,7,17,51,53,29,39,76,47,10,69,83,56,77,37,53,49,71,55,25,34,58,73,23,59,67,27,28,45,19,57,72,68,36,34,59,31,17,44,59,55,40,53,45,53,51,31,40,66,62,73,40,54,84,52,40,62,61,51,50,53,50,46,26,69,75,67,72,47,57,38,26,43,56,43,28,73,75,70,75,37,60,48,54,70,57,46,50,51,50,51,54,49,53,48,45,52,69,76,74,96

pLDDT: mean 84.3, std 15.66, range [38.38, 97.56]

Radius of gyration: 14.23 Å; Cα contacts (8 Å, |Δi|>4): 132; chains: 1; bounding box: 32×38×29 Å

InterPro domains:
  IPR010181 CGCAxxGCC motif [PF09719] (2-93)

Mean predicted aligned error: 6.48 Å

Secondary structure (DSSP, 8-state):
--HHHHHHHHTTGGGT--HHHHHHHTGGGTTIIIII-B-HHHHHHHHHHHHTT-GGGHHHHHHHHHHHHS-SBHHHHHHHHS--SHHHHHHHHHHHHHHHH--

Nearest PDB structures (foldseek):
  5i9d-assembly1_A  TM=4.902E-01  e=9.224E+00  unidentified

Foldseek 3Di:
DFLLLVLQLVCQVVLVHDSVRSNVVLVCCHCNSVPQAFHSNLVNVCVSCVSNVNNVCNVVSLVVCCVVVVHRGLVVCCVVPVDRGVVVVVVVVVVVCCVVVVD

Sequence (103 aa):
MSCAQALATTYADLVGLREEQAKALASGFGLGMGRKQTCGALTVALMLSGLAGKGDACASLMDAFEKEMGSTQCAFFVDQFGYSRCRDLLRFVSRQLNERAFG